Protein AF-A0A2S9FS04-F1 (afdb_monomer_lite)

Foldseek 3Di:
DVVQVVCCVVVVDHSQVCCVVPPCVVLVQVQKGQDQAQDDDPPDDWDWDLPDPVSDIDTDSRPRLNVCRVNDRMDGDPVSVVSRPVCVVVVVD

Radius of gyration: 15.23 Å; chains: 1; bounding box: 34×32×41 Å

Sequence (93 aa):
VLLGLVVEKVSGQTLPNFVHEHITTPLGMDDTSFPTDDSFPKPHAAGYTMQTADGRETTATDWNPSWAWAAGGMISTVRDMHIWAPALATGTL

Secondary structure (DSSP, 8-state):
-HHHHHHHHHHSS-HHHHHIIIIIHHHT-TT-B--SSS--PSS-PPPEE--STT---EE-TT--GGGTGGGT--B--HHHHHHHHHHHHHT--

Structure (mmCIF, N/CA/C/O backbone):
data_AF-A0A2S9FS04-F1
#
_entry.id   AF-A0A2S9FS04-F1
#
loop_
_atom_site.group_PDB
_atom_site.id
_atom_site.type_symbol
_atom_site.label_atom_id
_atom_site.label_alt_id
_atom_site.label_comp_id
_atom_site.label_asym_id
_atom_site.label_entity_id
_atom_site.label_seq_id
_atom_site.pdbx_PDB_ins_code
_atom_site.Cartn_x
_atom_site.Cartn_y
_atom_site.Cartn_z
_atom_site.occupancy
_atom_site.B_iso_or_equiv
_atom_site.auth_seq_id
_atom_site.aut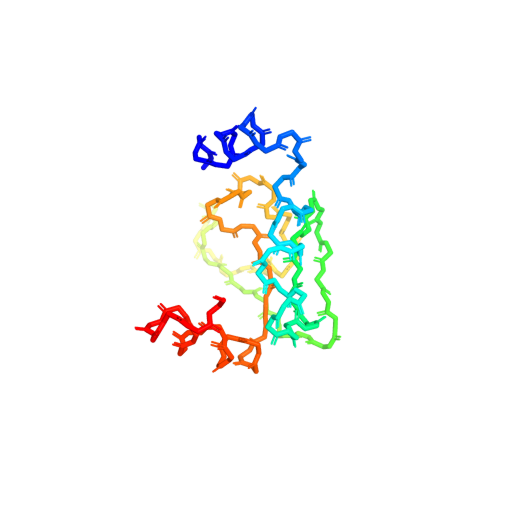h_comp_id
_atom_site.auth_asym_id
_atom_site.auth_atom_id
_atom_site.pdbx_PDB_model_num
ATOM 1 N N . VAL A 1 1 ? 3.949 11.308 -2.182 1.00 91.25 1 VAL A N 1
ATOM 2 C CA . VAL A 1 1 ? 5.105 11.654 -1.317 1.00 91.25 1 VAL A CA 1
ATOM 3 C C . VAL A 1 1 ? 4.736 12.672 -0.240 1.00 91.25 1 VAL A C 1
ATOM 5 O O . VAL A 1 1 ? 4.569 12.251 0.889 1.00 91.25 1 VAL A O 1
ATOM 8 N N . LEU A 1 2 ? 4.529 13.964 -0.533 1.00 97.50 2 LEU A N 1
ATOM 9 C CA . LEU A 1 2 ? 4.386 14.997 0.518 1.00 97.50 2 LEU A CA 1
ATOM 10 C C . LEU A 1 2 ? 3.306 14.722 1.584 1.00 97.50 2 LEU A C 1
ATOM 12 O O . LEU A 1 2 ? 3.553 14.977 2.757 1.00 97.50 2 LEU A O 1
ATOM 16 N N . LEU A 1 3 ? 2.150 14.161 1.215 1.00 97.62 3 LEU A N 1
ATOM 17 C CA . LEU A 1 3 ? 1.104 13.827 2.191 1.00 97.62 3 LEU A CA 1
ATOM 18 C C . LEU A 1 3 ? 1.569 12.792 3.231 1.00 97.62 3 LEU A C 1
ATOM 20 O O . LEU A 1 3 ? 1.239 12.926 4.403 1.00 97.62 3 LEU A O 1
ATOM 24 N N . GLY A 1 4 ? 2.392 11.818 2.830 1.00 97.56 4 GLY A N 1
ATOM 25 C CA . GLY A 1 4 ? 2.994 10.869 3.766 1.00 97.56 4 GLY A CA 1
ATOM 26 C C . GLY A 1 4 ? 3.864 11.574 4.807 1.00 97.56 4 GLY A C 1
ATOM 27 O O . GLY A 1 4 ? 3.734 11.307 5.992 1.00 97.56 4 GLY A O 1
ATOM 28 N N . LEU A 1 5 ? 4.667 12.561 4.389 1.00 98.19 5 LEU A N 1
ATOM 29 C CA . LEU A 1 5 ? 5.499 13.346 5.312 1.00 98.19 5 LEU A CA 1
ATOM 30 C C . LEU A 1 5 ? 4.662 14.181 6.286 1.00 98.19 5 LEU A C 1
ATOM 32 O O . LEU A 1 5 ? 5.072 14.390 7.424 1.00 98.19 5 LEU A O 1
ATOM 36 N N . VAL A 1 6 ? 3.492 14.666 5.861 1.00 98.56 6 VAL A N 1
ATOM 37 C CA . VAL A 1 6 ? 2.559 15.363 6.759 1.00 98.56 6 VAL A CA 1
ATOM 38 C C . VAL A 1 6 ? 2.033 14.407 7.825 1.00 98.56 6 VAL A C 1
ATOM 40 O O . VAL A 1 6 ? 2.032 14.774 8.998 1.00 98.56 6 VAL A O 1
ATOM 43 N N . VAL A 1 7 ? 1.641 13.187 7.442 1.00 98.44 7 VAL A N 1
ATOM 44 C CA . VAL A 1 7 ? 1.217 12.152 8.398 1.00 98.44 7 VAL A CA 1
ATOM 45 C C . VAL A 1 7 ? 2.326 11.885 9.406 1.00 98.44 7 VAL A C 1
ATOM 47 O O . VAL A 1 7 ? 2.072 11.970 10.604 1.00 98.44 7 VAL A O 1
ATOM 50 N N . GLU A 1 8 ? 3.561 11.658 8.955 1.00 98.44 8 GLU A N 1
ATOM 51 C CA . GLU A 1 8 ? 4.684 11.414 9.868 1.00 98.44 8 GLU A CA 1
ATOM 52 C C . GLU A 1 8 ? 4.944 12.608 10.792 1.00 98.44 8 GLU A C 1
ATOM 54 O O . GLU A 1 8 ? 5.120 12.454 12.000 1.00 98.44 8 GLU A O 1
ATOM 59 N N . LYS A 1 9 ? 4.904 13.830 10.250 1.00 98.50 9 LYS A N 1
ATOM 60 C CA . LYS A 1 9 ? 5.154 15.053 11.017 1.00 98.50 9 LYS A CA 1
ATOM 61 C C . LYS A 1 9 ? 4.102 15.307 12.096 1.00 98.50 9 LYS A C 1
ATOM 63 O O . LYS A 1 9 ? 4.456 15.797 13.166 1.00 98.50 9 LYS A O 1
ATOM 68 N N . VAL A 1 10 ? 2.831 15.048 11.793 1.00 98.69 10 VAL A N 1
ATOM 69 C CA . VAL A 1 10 ? 1.702 15.320 12.696 1.00 98.69 10 VAL A CA 1
ATOM 70 C C . VAL A 1 10 ? 1.510 14.190 13.704 1.00 98.69 10 VAL A C 1
ATOM 72 O O . VAL A 1 10 ? 1.230 14.466 14.866 1.00 98.69 10 VAL A O 1
ATOM 75 N N . SER A 1 11 ? 1.676 12.935 13.282 1.00 98.44 11 SER A N 1
ATOM 76 C CA . SER A 1 11 ? 1.498 11.765 14.153 1.00 98.44 11 SER A CA 1
ATOM 77 C C . SER A 1 11 ? 2.731 11.435 14.998 1.00 98.44 11 SER A C 1
ATOM 79 O O . SER A 1 11 ? 2.594 10.816 16.049 1.00 98.44 11 SER A O 1
ATOM 81 N N . GLY A 1 12 ? 3.935 11.812 14.550 1.00 98.56 12 GLY A N 1
ATOM 82 C CA . GLY A 1 12 ? 5.195 11.368 15.152 1.00 98.56 12 GLY A CA 1
ATOM 83 C C . GLY A 1 12 ? 5.553 9.906 14.850 1.00 98.56 12 GLY A C 1
ATOM 84 O O . GLY A 1 12 ? 6.518 9.397 15.417 1.00 98.56 12 GLY A O 1
ATOM 85 N N . GLN A 1 13 ? 4.799 9.236 13.976 1.00 98.38 13 GLN A N 1
ATOM 86 C CA . GLN A 1 13 ? 5.028 7.852 13.564 1.00 98.38 13 GLN A CA 1
ATOM 87 C C . GLN A 1 13 ? 5.637 7.780 12.164 1.00 98.38 13 GLN A C 1
ATOM 89 O O . GLN A 1 13 ? 5.483 8.705 11.373 1.00 98.38 13 GLN A O 1
ATOM 94 N N . THR A 1 14 ? 6.286 6.664 11.822 1.00 97.25 14 THR A N 1
ATOM 95 C CA . THR A 1 14 ? 6.591 6.379 10.413 1.00 97.25 14 THR A CA 1
ATOM 96 C C . THR A 1 14 ? 5.298 6.061 9.667 1.00 97.25 14 THR A C 1
ATOM 98 O O . THR A 1 14 ? 4.355 5.518 10.249 1.00 97.25 14 THR A O 1
ATOM 101 N N . LEU A 1 15 ? 5.240 6.361 8.370 1.00 97.31 15 LEU A N 1
ATOM 102 C CA . LEU A 1 15 ? 4.035 6.102 7.582 1.00 97.31 15 LEU A CA 1
ATOM 103 C C . LEU A 1 15 ? 3.621 4.613 7.588 1.00 97.31 15 LEU A C 1
ATOM 105 O O . LEU A 1 15 ? 2.431 4.359 7.780 1.00 97.31 15 LEU A O 1
ATOM 109 N N . PRO A 1 16 ? 4.539 3.629 7.446 1.00 96.56 16 PRO A N 1
ATOM 110 C CA . PRO A 1 16 ? 4.191 2.216 7.587 1.00 96.56 16 PRO A CA 1
ATOM 111 C C . PRO A 1 16 ? 3.548 1.879 8.935 1.00 96.56 16 PRO A C 1
ATOM 113 O O . PRO A 1 16 ? 2.534 1.188 8.957 1.00 96.56 16 PRO A O 1
ATOM 116 N N . ASN A 1 17 ? 4.081 2.405 10.043 1.00 97.94 17 ASN A N 1
ATOM 117 C CA . ASN A 1 17 ? 3.532 2.138 11.374 1.00 97.94 17 ASN A CA 1
ATOM 118 C C . ASN A 1 17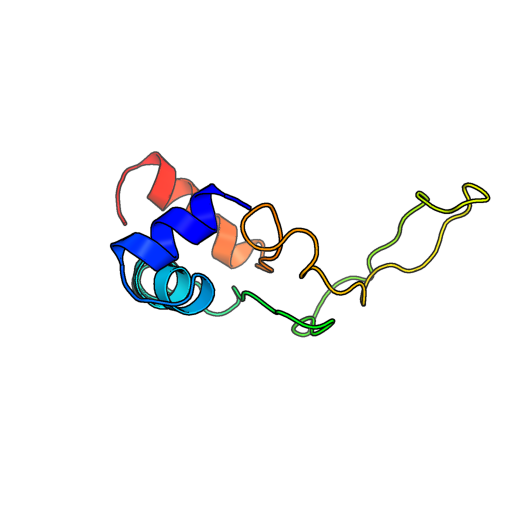 ? 2.150 2.769 11.542 1.00 97.94 17 ASN A C 1
ATOM 120 O O . ASN A 1 17 ? 1.233 2.102 12.006 1.00 97.94 17 ASN A O 1
ATOM 124 N N . PHE A 1 18 ? 1.979 4.011 11.083 1.00 98.25 18 PHE A N 1
ATOM 125 C CA . PHE A 1 18 ? 0.694 4.701 11.142 1.00 98.25 18 PHE A CA 1
ATOM 126 C C . PHE A 1 18 ? -0.388 3.943 10.361 1.00 98.25 18 PHE A C 1
ATOM 128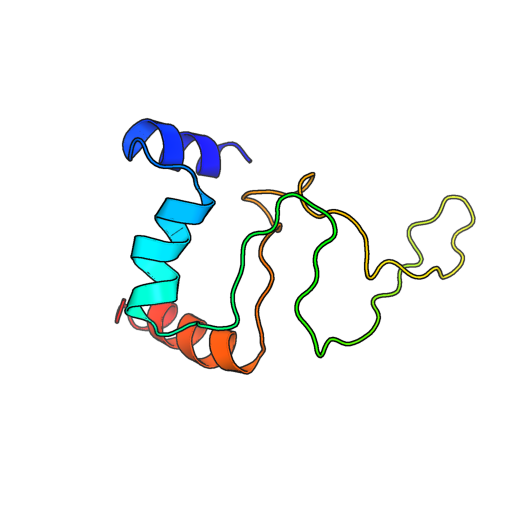 O O . PHE A 1 18 ? -1.487 3.718 10.860 1.00 98.25 18 PHE A O 1
ATOM 135 N N . VAL A 1 19 ? -0.082 3.517 9.132 1.00 97.56 19 VAL A N 1
ATOM 136 C CA . VAL A 1 19 ? -1.007 2.722 8.308 1.00 97.56 19 VAL A CA 1
ATOM 137 C C . VAL A 1 19 ? -1.290 1.368 8.960 1.00 97.56 19 VAL A C 1
ATOM 139 O O . VAL A 1 19 ? -2.436 0.917 8.963 1.00 97.56 19 VAL A O 1
ATOM 142 N N . HIS A 1 20 ? -0.273 0.736 9.544 1.00 97.75 20 HIS A N 1
ATOM 143 C CA . HIS A 1 20 ? -0.435 -0.549 10.206 1.00 97.75 20 HIS A CA 1
ATOM 144 C C . HIS A 1 20 ? -1.349 -0.467 11.436 1.00 97.75 20 HIS A C 1
ATOM 146 O O . HIS A 1 20 ? -2.255 -1.286 11.590 1.00 97.75 20 HIS A O 1
ATOM 152 N N . GLU A 1 21 ? -1.140 0.539 12.285 1.00 98.31 21 GLU A N 1
ATOM 153 C CA . GLU A 1 21 ? -1.889 0.754 13.525 1.00 98.31 21 GLU A CA 1
ATOM 154 C C . GLU A 1 21 ? -3.323 1.226 13.264 1.00 98.31 21 GLU A C 1
ATOM 156 O O . GLU A 1 21 ? -4.256 0.746 13.904 1.00 98.31 21 GLU A O 1
ATOM 161 N N . HIS A 1 22 ? -3.514 2.154 12.324 1.00 97.38 22 HIS A N 1
ATOM 162 C CA . HIS A 1 22 ? -4.796 2.838 12.147 1.00 97.38 22 HIS A CA 1
ATOM 163 C C . HIS A 1 22 ? -5.657 2.292 11.006 1.00 97.38 22 HIS A C 1
ATOM 165 O O . HIS A 1 22 ? -6.812 2.694 10.893 1.00 97.38 22 HIS A O 1
ATOM 171 N N . ILE A 1 23 ? -5.122 1.419 10.144 1.00 97.69 23 ILE A N 1
ATOM 172 C CA . ILE A 1 23 ? -5.855 0.902 8.979 1.00 97.69 23 ILE A CA 1
ATOM 173 C C . ILE A 1 23 ? -5.786 -0.620 8.908 1.00 97.69 23 ILE A C 1
ATOM 175 O O . ILE A 1 23 ? -6.819 -1.275 9.023 1.00 97.69 23 ILE A O 1
ATOM 179 N N . THR A 1 24 ? -4.600 -1.206 8.720 1.00 98.12 24 THR A N 1
ATOM 180 C CA . THR A 1 24 ? -4.530 -2.643 8.403 1.00 98.12 24 THR A CA 1
ATOM 181 C C . THR A 1 24 ? -4.865 -3.517 9.608 1.00 98.12 24 THR A C 1
ATOM 183 O O . THR A 1 24 ? -5.608 -4.479 9.452 1.00 98.12 24 THR A O 1
ATOM 186 N N . THR A 1 25 ? -4.378 -3.178 10.809 1.00 98.25 25 THR A N 1
ATOM 187 C CA . THR A 1 25 ? -4.669 -3.947 12.033 1.00 98.25 25 THR A CA 1
ATOM 188 C C . THR A 1 25 ? -6.152 -3.886 12.422 1.00 98.25 25 THR A C 1
ATOM 190 O O . THR A 1 25 ? -6.741 -4.949 12.613 1.00 98.25 25 THR A O 1
ATOM 193 N N . PRO A 1 26 ? -6.810 -2.707 12.488 1.00 98.19 26 PRO A N 1
ATOM 194 C CA . PRO A 1 26 ? -8.238 -2.629 12.810 1.00 98.19 26 PRO A CA 1
ATOM 195 C C . PRO A 1 26 ? -9.141 -3.380 11.826 1.00 98.19 26 PRO A C 1
ATOM 197 O O . PRO A 1 26 ? -10.164 -3.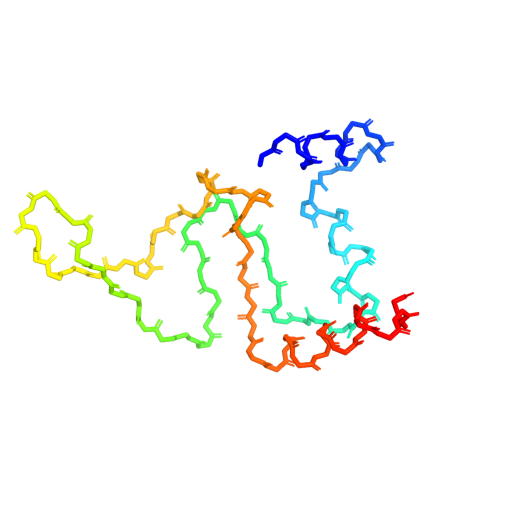929 12.228 1.00 98.19 26 PRO A O 1
ATOM 200 N N . LEU A 1 27 ? -8.758 -3.423 10.546 1.00 97.94 27 LEU A N 1
ATOM 201 C CA . LEU A 1 27 ? -9.515 -4.114 9.504 1.00 97.94 27 LEU A CA 1
ATOM 202 C C . LEU A 1 27 ? -9.150 -5.600 9.355 1.00 97.94 27 LEU A C 1
ATOM 204 O O . LEU A 1 27 ? -9.837 -6.308 8.624 1.00 97.94 27 LEU A O 1
ATOM 208 N N . GLY A 1 28 ? -8.096 -6.090 10.016 1.00 97.94 28 GLY A N 1
ATOM 209 C CA . GLY A 1 28 ? -7.612 -7.465 9.836 1.00 97.94 28 GLY A CA 1
ATOM 210 C C . GLY A 1 28 ? -7.054 -7.734 8.431 1.00 97.94 28 GLY A C 1
ATOM 211 O O . GLY A 1 28 ? -7.270 -8.806 7.870 1.00 97.94 28 GLY A O 1
ATOM 212 N N . MET A 1 29 ? -6.385 -6.745 7.833 1.00 98.31 29 MET A N 1
ATOM 213 C CA . MET A 1 29 ? -5.714 -6.861 6.531 1.00 98.31 29 MET A CA 1
ATOM 214 C C . MET A 1 29 ? -4.305 -7.450 6.704 1.00 98.31 29 MET A C 1
ATOM 216 O O . MET A 1 29 ? -3.299 -6.753 6.550 1.00 98.31 29 MET A O 1
ATOM 220 N N . ASP A 1 30 ? -4.245 -8.724 7.088 1.00 97.00 30 ASP A N 1
ATOM 221 C CA . ASP A 1 30 ? -3.008 -9.402 7.501 1.00 97.00 30 ASP A CA 1
ATOM 222 C C . ASP A 1 30 ? -2.017 -9.654 6.346 1.00 97.00 30 ASP A C 1
ATOM 224 O O . ASP A 1 30 ? -0.826 -9.853 6.590 1.00 97.00 30 ASP A O 1
ATOM 228 N N . ASP A 1 31 ? -2.474 -9.613 5.089 1.00 97.50 31 ASP A N 1
ATOM 229 C CA . ASP A 1 31 ? -1.644 -9.809 3.894 1.00 97.50 31 ASP A CA 1
ATOM 230 C C . ASP A 1 31 ? -1.280 -8.477 3.205 1.00 97.50 31 ASP A C 1
ATOM 232 O O . ASP A 1 31 ? -0.894 -8.448 2.029 1.00 97.50 31 ASP A O 1
ATOM 236 N N . THR A 1 32 ? -1.418 -7.358 3.919 1.00 97.88 32 THR A N 1
ATOM 237 C CA . THR A 1 32 ? -1.108 -6.015 3.423 1.00 97.88 32 THR A CA 1
ATOM 238 C C . THR A 1 32 ? 0.150 -5.472 4.088 1.00 97.88 32 THR A C 1
ATOM 240 O O . THR A 1 32 ? 0.263 -5.431 5.311 1.00 97.88 32 THR A O 1
ATOM 243 N N . SER A 1 33 ? 1.108 -5.020 3.281 1.00 95.75 33 SER A N 1
ATOM 244 C CA . SER A 1 33 ? 2.420 -4.576 3.752 1.00 95.75 33 SER A CA 1
ATOM 245 C C . SER A 1 33 ? 2.899 -3.299 3.062 1.00 95.75 33 SER A C 1
ATOM 247 O O . SER A 1 33 ? 2.365 -2.861 2.040 1.00 95.75 33 SER A O 1
ATOM 249 N N . PHE A 1 34 ? 3.926 -2.682 3.648 1.00 96.25 34 PHE A N 1
ATOM 250 C CA . PHE A 1 34 ? 4.556 -1.465 3.138 1.00 96.25 34 PHE A CA 1
ATOM 251 C C . PHE A 1 34 ? 6.085 -1.649 3.092 1.00 96.25 34 PHE A C 1
ATOM 253 O O . PHE A 1 34 ? 6.793 -1.153 3.973 1.00 96.25 34 PHE A O 1
ATOM 260 N N . PRO A 1 35 ? 6.610 -2.395 2.104 1.00 93.94 35 PRO A N 1
ATOM 261 C CA . PRO A 1 35 ? 8.041 -2.651 1.989 1.00 93.94 35 PRO A CA 1
ATOM 262 C C . PRO A 1 35 ? 8.835 -1.396 1.598 1.00 93.94 35 PRO A C 1
ATOM 264 O O . PRO A 1 35 ? 8.353 -0.501 0.901 1.00 93.94 35 PRO A O 1
ATOM 267 N N . THR A 1 36 ? 10.092 -1.350 2.039 1.00 89.50 36 THR A N 1
ATOM 268 C CA . THR A 1 36 ? 11.091 -0.337 1.637 1.00 89.50 36 THR A CA 1
ATOM 269 C C . THR A 1 36 ? 12.212 -0.925 0.769 1.00 89.50 36 THR A C 1
ATOM 271 O O . THR A 1 36 ? 13.149 -0.220 0.390 1.00 89.50 36 THR A O 1
ATOM 274 N N . ASP A 1 37 ? 12.125 -2.219 0.476 1.00 93.75 37 ASP A N 1
ATOM 275 C CA . ASP A 1 37 ? 13.030 -3.026 -0.340 1.00 93.75 37 ASP A CA 1
ATOM 276 C C . ASP A 1 37 ? 12.242 -3.747 -1.453 1.00 93.75 37 ASP A C 1
ATOM 278 O O . ASP A 1 37 ? 11.089 -3.420 -1.715 1.00 93.75 37 ASP A O 1
ATOM 282 N N . ASP A 1 38 ? 12.864 -4.691 -2.153 1.00 93.88 38 ASP A N 1
ATOM 283 C CA . ASP A 1 38 ? 12.233 -5.515 -3.190 1.00 93.88 38 ASP A CA 1
ATOM 284 C C . ASP A 1 38 ? 11.438 -6.710 -2.631 1.00 93.88 38 ASP A C 1
ATOM 286 O O . ASP A 1 38 ? 11.062 -7.614 -3.380 1.00 93.88 38 ASP A O 1
ATOM 290 N N . SER A 1 39 ? 11.157 -6.745 -1.322 1.00 93.44 39 SER A N 1
ATOM 291 C CA . SER A 1 39 ? 10.419 -7.859 -0.736 1.00 93.44 39 SER A CA 1
ATOM 292 C C . SER A 1 39 ? 8.977 -7.925 -1.249 1.00 93.44 39 SER A C 1
ATOM 294 O O . SER A 1 39 ? 8.195 -6.978 -1.159 1.00 93.44 39 SER A O 1
ATOM 296 N N . PHE A 1 40 ? 8.604 -9.106 -1.748 1.00 94.62 40 PHE A N 1
ATOM 297 C CA . PHE A 1 40 ? 7.251 -9.412 -2.203 1.00 94.62 40 PHE A CA 1
ATOM 298 C C . PHE A 1 40 ? 6.746 -10.687 -1.499 1.00 94.62 40 PHE A C 1
ATOM 300 O O . PHE A 1 40 ? 7.270 -11.782 -1.749 1.00 94.62 40 PHE A O 1
ATOM 307 N N . PRO A 1 41 ? 5.729 -10.587 -0.615 1.00 93.56 41 PRO A N 1
ATOM 308 C CA . PRO A 1 41 ? 5.126 -11.739 0.055 1.00 93.56 41 PRO A CA 1
ATOM 309 C C . PRO A 1 41 ? 4.688 -12.841 -0.916 1.00 93.56 41 PRO A C 1
ATOM 311 O O . PRO A 1 41 ? 4.142 -12.564 -1.982 1.00 93.56 41 PRO A O 1
ATOM 314 N N . LYS A 1 42 ? 4.925 -14.107 -0.555 1.00 92.75 42 LYS A N 1
ATOM 315 C CA . LYS A 1 42 ? 4.517 -15.276 -1.350 1.00 92.75 42 LYS A CA 1
ATOM 316 C C . LYS A 1 42 ? 3.203 -15.868 -0.822 1.00 92.75 42 LYS A C 1
ATOM 318 O O . LYS A 1 42 ? 3.018 -15.892 0.391 1.00 92.75 42 LYS A O 1
ATOM 323 N N . PRO A 1 43 ? 2.367 -16.462 -1.694 1.00 94.88 43 PRO A N 1
ATOM 324 C CA . PRO A 1 43 ? 2.525 -16.545 -3.149 1.00 94.88 43 PRO A CA 1
ATOM 325 C C . PRO A 1 43 ? 2.115 -15.242 -3.858 1.00 94.88 43 PRO A C 1
ATOM 327 O O . PRO A 1 43 ? 1.165 -14.584 -3.451 1.00 94.88 43 PRO A O 1
ATOM 330 N N . HIS A 1 44 ? 2.786 -14.915 -4.963 1.00 94.56 44 HIS A N 1
ATOM 331 C CA . HIS A 1 44 ? 2.420 -13.809 -5.852 1.00 94.56 44 HIS A CA 1
ATOM 332 C C . HIS A 1 44 ? 2.615 -14.204 -7.320 1.00 94.56 44 HIS A C 1
ATOM 334 O O . HIS A 1 44 ? 3.365 -15.131 -7.635 1.00 94.56 44 HIS A O 1
ATOM 340 N N . ALA A 1 45 ? 1.922 -13.505 -8.218 1.00 95.38 45 ALA A N 1
ATOM 341 C CA . ALA A 1 45 ? 2.153 -13.612 -9.655 1.00 95.38 45 ALA A CA 1
ATOM 342 C C . ALA A 1 45 ? 3.419 -12.843 -10.059 1.00 95.38 45 ALA A C 1
ATOM 344 O O . ALA A 1 45 ? 3.805 -11.884 -9.394 1.00 95.38 45 ALA A O 1
ATOM 345 N N . ALA A 1 46 ? 4.039 -13.232 -11.174 1.00 96.50 46 ALA A N 1
ATOM 346 C CA . ALA A 1 46 ? 5.118 -12.446 -11.759 1.00 96.50 46 ALA A CA 1
ATOM 347 C C . ALA A 1 46 ? 4.574 -11.144 -12.376 1.00 96.50 46 ALA A C 1
ATOM 349 O O . ALA A 1 46 ? 3.530 -11.148 -13.032 1.00 96.50 46 ALA A O 1
ATOM 350 N N . GLY A 1 47 ? 5.293 -10.042 -12.164 1.00 96.25 47 GLY A N 1
ATOM 351 C CA . GLY A 1 47 ? 5.036 -8.749 -12.787 1.00 96.25 47 GLY A CA 1
ATOM 352 C C . GLY A 1 47 ? 5.896 -8.559 -14.034 1.00 96.25 47 GLY A C 1
ATOM 353 O O . GLY A 1 47 ? 7.076 -8.913 -14.041 1.00 96.25 47 GLY A O 1
ATOM 354 N N . TYR A 1 48 ? 5.321 -7.958 -15.074 1.00 97.38 48 TYR A N 1
ATOM 355 C CA . TYR A 1 48 ? 5.990 -7.687 -16.347 1.00 97.38 48 TYR A CA 1
ATOM 356 C C . TYR A 1 48 ? 5.750 -6.241 -16.775 1.00 97.38 48 TYR A C 1
ATOM 358 O O . TYR A 1 48 ? 4.699 -5.666 -16.488 1.00 97.38 48 TYR A O 1
ATOM 366 N N . THR A 1 49 ? 6.718 -5.644 -17.466 1.00 96.56 49 THR A N 1
ATOM 367 C CA . THR A 1 49 ? 6.610 -4.277 -17.992 1.00 96.56 49 THR A CA 1
ATOM 368 C C . THR A 1 49 ? 7.280 -4.150 -19.351 1.00 96.56 49 THR A C 1
ATOM 370 O O . THR A 1 49 ? 8.269 -4.824 -19.621 1.00 96.56 49 THR A O 1
ATOM 373 N N . MET A 1 50 ? 6.765 -3.243 -20.184 1.00 97.62 50 MET A N 1
ATOM 374 C CA . MET A 1 50 ? 7.392 -2.807 -21.441 1.00 97.62 50 MET A CA 1
ATOM 375 C C . MET A 1 50 ? 7.988 -1.394 -21.324 1.00 97.62 50 MET A C 1
ATOM 377 O O . MET A 1 50 ? 8.406 -0.807 -22.320 1.00 97.62 50 MET A O 1
ATOM 381 N N . GLN A 1 51 ? 8.018 -0.819 -20.112 1.00 94.19 51 GLN A N 1
ATOM 382 C CA . GLN A 1 51 ? 8.645 0.478 -19.825 1.00 94.19 51 GLN A CA 1
ATOM 383 C C . GLN A 1 51 ? 10.175 0.343 -19.749 1.00 94.19 51 GLN A C 1
ATOM 385 O O . GLN A 1 51 ? 10.802 0.657 -18.739 1.00 94.19 51 GLN A O 1
ATOM 390 N N . THR A 1 52 ? 10.777 -0.157 -20.823 1.00 94.00 52 THR A N 1
ATOM 391 C CA . THR A 1 52 ? 12.222 -0.317 -20.987 1.00 94.00 52 THR A CA 1
ATOM 392 C C . THR A 1 52 ? 12.728 0.621 -22.080 1.00 94.00 52 THR A C 1
ATOM 394 O O . THR A 1 52 ? 11.960 1.116 -22.907 1.00 94.00 52 THR A O 1
ATOM 397 N N . ALA A 1 53 ? 14.040 0.862 -22.118 1.00 95.38 53 ALA A N 1
ATOM 398 C CA . ALA A 1 53 ? 14.651 1.728 -23.129 1.00 95.38 53 ALA A CA 1
ATOM 399 C C . ALA A 1 53 ? 14.429 1.234 -24.574 1.00 95.38 53 ALA A C 1
ATOM 401 O O . ALA A 1 53 ? 14.437 2.037 -25.503 1.00 95.38 53 ALA A O 1
ATOM 402 N N . ASP A 1 54 ? 14.236 -0.073 -24.764 1.00 96.19 54 ASP A N 1
ATOM 403 C CA . ASP A 1 54 ? 14.011 -0.707 -26.063 1.00 96.19 54 ASP A CA 1
ATOM 404 C C . ASP A 1 54 ? 12.549 -1.129 -26.305 1.00 96.19 54 ASP A C 1
ATOM 406 O O . ASP A 1 54 ? 12.251 -1.722 -27.343 1.00 96.19 54 ASP A O 1
ATOM 410 N N . GLY A 1 55 ? 11.642 -0.828 -25.368 1.00 96.44 55 GLY A N 1
ATOM 411 C CA . GLY A 1 55 ? 10.213 -1.142 -25.440 1.00 96.44 55 GLY A CA 1
ATOM 412 C C . GLY A 1 55 ? 9.869 -2.633 -25.361 1.00 96.44 55 GLY A C 1
ATOM 413 O O . GLY A 1 55 ? 8.729 -3.007 -25.640 1.00 96.44 55 GLY A O 1
ATOM 414 N N . ARG A 1 56 ? 10.831 -3.501 -25.034 1.00 97.62 56 ARG A N 1
ATOM 415 C CA . ARG A 1 56 ? 10.601 -4.941 -24.879 1.00 97.62 56 ARG A CA 1
ATOM 416 C C . ARG A 1 56 ? 10.096 -5.279 -23.484 1.00 97.62 56 ARG A C 1
ATOM 418 O O . ARG A 1 56 ? 10.398 -4.599 -22.510 1.00 97.62 56 ARG A O 1
ATOM 425 N N . GLU A 1 57 ? 9.339 -6.367 -23.397 1.00 97.69 57 GLU A N 1
ATOM 426 C CA . GLU A 1 57 ? 8.898 -6.897 -22.111 1.00 97.69 57 GLU A CA 1
ATOM 427 C C . GLU A 1 57 ? 10.093 -7.382 -21.276 1.00 97.69 57 GLU A C 1
ATOM 429 O O . GLU A 1 57 ? 10.998 -8.045 -21.785 1.00 97.69 57 GLU A O 1
ATOM 434 N N . THR A 1 58 ? 10.070 -7.073 -19.982 1.00 96.88 58 THR A N 1
ATOM 435 C CA . THR A 1 58 ? 10.977 -7.630 -18.979 1.00 96.88 58 THR A CA 1
ATOM 436 C C . THR A 1 58 ? 10.231 -7.922 -17.678 1.00 96.88 58 THR A C 1
ATOM 438 O O . THR A 1 58 ? 9.175 -7.339 -17.410 1.00 96.88 58 THR A O 1
ATOM 441 N N . THR A 1 59 ? 10.790 -8.805 -16.850 1.00 96.56 59 THR A N 1
ATOM 442 C CA . THR A 1 59 ? 10.285 -9.064 -15.498 1.00 96.56 59 THR A CA 1
ATOM 443 C C . THR A 1 59 ? 10.521 -7.845 -14.609 1.00 96.56 59 THR A C 1
ATOM 445 O O . THR A 1 59 ? 11.626 -7.304 -14.549 1.00 96.56 59 THR A O 1
ATOM 448 N N . ALA A 1 60 ? 9.478 -7.443 -13.891 1.00 95.62 60 ALA A N 1
ATOM 449 C CA . ALA A 1 60 ? 9.479 -6.323 -12.955 1.00 95.62 60 ALA A CA 1
ATOM 450 C C . ALA A 1 60 ? 8.964 -6.703 -11.557 1.00 95.62 60 ALA A C 1
ATOM 452 O O . ALA A 1 60 ? 8.693 -5.820 -10.750 1.00 95.62 60 ALA A O 1
ATOM 453 N N . THR A 1 61 ? 8.814 -8.002 -11.268 1.00 95.94 61 THR A N 1
ATOM 454 C CA . THR A 1 61 ? 8.313 -8.506 -9.976 1.00 95.94 61 THR A CA 1
ATOM 455 C C . THR A 1 61 ? 9.092 -7.941 -8.790 1.00 95.94 61 THR A C 1
ATOM 457 O O . THR A 1 61 ? 8.484 -7.452 -7.847 1.00 95.94 61 THR A O 1
ATOM 460 N N . ASP A 1 62 ? 10.424 -7.956 -8.874 1.00 93.44 62 ASP A N 1
ATOM 461 C CA . ASP A 1 62 ? 11.320 -7.607 -7.765 1.00 93.44 62 ASP A CA 1
ATOM 462 C C . ASP A 1 62 ? 11.806 -6.146 -7.861 1.00 93.44 62 ASP A C 1
ATOM 464 O O . ASP A 1 62 ? 12.932 -5.800 -7.508 1.00 93.44 62 ASP A O 1
ATOM 468 N N . TRP A 1 63 ? 10.986 -5.255 -8.427 1.00 93.75 63 TRP A N 1
ATOM 469 C CA . TRP A 1 63 ? 11.284 -3.824 -8.417 1.00 93.75 63 TRP A CA 1
ATOM 470 C C . TRP A 1 63 ? 11.005 -3.244 -7.030 1.00 93.75 63 TRP A C 1
ATOM 472 O O . TRP A 1 63 ? 9.875 -3.275 -6.554 1.00 93.75 63 TRP A O 1
ATOM 482 N N . ASN A 1 64 ? 12.019 -2.639 -6.409 1.00 94.06 64 ASN A N 1
ATOM 483 C CA . ASN A 1 64 ? 11.856 -1.944 -5.133 1.00 94.06 64 ASN A CA 1
ATOM 484 C C . ASN A 1 64 ? 10.854 -0.772 -5.284 1.00 94.06 64 ASN A C 1
ATOM 486 O O . ASN A 1 64 ? 11.135 0.157 -6.047 1.00 94.06 64 ASN A O 1
ATOM 490 N N . PRO A 1 65 ? 9.722 -0.750 -4.553 1.00 93.56 65 PRO A N 1
ATOM 491 C CA . PRO A 1 65 ? 8.670 0.246 -4.725 1.00 93.56 65 PRO A CA 1
ATOM 492 C C . PRO A 1 65 ? 8.892 1.527 -3.894 1.00 93.56 65 PRO A C 1
ATOM 494 O O . PRO A 1 65 ? 8.052 2.434 -3.897 1.00 93.56 65 PRO A O 1
ATOM 497 N N . SER A 1 66 ? 10.029 1.653 -3.196 1.00 92.44 66 SER A N 1
ATOM 498 C CA . SER A 1 66 ? 10.363 2.811 -2.347 1.00 92.44 66 SER A CA 1
ATOM 499 C C . SER A 1 66 ? 10.387 4.146 -3.094 1.00 92.44 66 SER A C 1
ATOM 501 O O . SER A 1 66 ? 10.177 5.189 -2.478 1.00 92.44 66 SER A O 1
ATOM 503 N N . TRP A 1 67 ? 10.572 4.144 -4.418 1.00 92.56 67 TRP A N 1
ATOM 504 C CA . TRP A 1 67 ? 10.483 5.363 -5.230 1.00 92.56 67 TRP A CA 1
ATOM 505 C C . TRP A 1 67 ? 9.060 5.947 -5.270 1.00 92.56 67 TRP A C 1
ATOM 507 O O . TRP A 1 67 ? 8.906 7.163 -5.390 1.00 92.56 67 TRP A O 1
ATOM 517 N N . ALA A 1 68 ? 8.021 5.114 -5.137 1.00 95.19 68 ALA A N 1
ATOM 518 C CA . ALA A 1 68 ? 6.634 5.565 -5.032 1.00 95.19 68 ALA A CA 1
ATOM 519 C C . ALA A 1 68 ? 6.256 5.905 -3.578 1.00 95.19 68 ALA A C 1
ATOM 521 O O . ALA A 1 68 ? 5.552 6.894 -3.328 1.00 95.19 68 ALA A O 1
ATOM 522 N N . TRP A 1 69 ? 6.740 5.106 -2.616 1.00 95.25 69 TRP A N 1
ATOM 523 C CA . TRP A 1 69 ? 6.493 5.261 -1.176 1.00 95.25 69 TRP A CA 1
ATOM 524 C C . TRP A 1 69 ? 5.002 5.519 -0.878 1.00 95.25 69 TRP A C 1
ATOM 526 O O . TRP A 1 69 ? 4.144 4.762 -1.318 1.00 95.25 69 TRP A O 1
ATOM 536 N N . ALA A 1 70 ? 4.644 6.612 -0.197 1.00 96.56 70 ALA A N 1
ATOM 537 C CA . ALA A 1 70 ? 3.264 6.972 0.144 1.00 96.56 70 ALA A CA 1
ATOM 538 C C . ALA A 1 70 ? 2.296 7.061 -1.053 1.00 96.56 70 ALA A C 1
ATOM 540 O O . ALA A 1 70 ? 1.089 7.107 -0.851 1.00 96.56 70 ALA A O 1
ATOM 541 N N . ALA A 1 71 ? 2.803 7.178 -2.285 1.00 96.88 71 ALA A N 1
ATOM 542 C CA . ALA A 1 71 ? 1.969 7.290 -3.480 1.00 96.88 71 ALA A CA 1
ATOM 543 C C . ALA A 1 71 ? 1.599 5.937 -4.111 1.00 96.88 71 ALA A C 1
ATOM 545 O O . ALA A 1 71 ? 0.719 5.912 -4.966 1.00 96.88 71 ALA A O 1
ATOM 546 N N . GLY A 1 72 ? 2.259 4.838 -3.732 1.00 95.31 72 GLY A N 1
ATOM 547 C CA . GLY A 1 72 ? 2.020 3.538 -4.371 1.00 95.31 72 GLY A CA 1
ATOM 548 C C . GLY A 1 72 ? 2.950 2.405 -3.941 1.00 95.31 72 GLY A C 1
ATOM 549 O O . GLY A 1 72 ? 3.137 1.468 -4.702 1.00 95.31 72 GLY A O 1
ATOM 550 N N . GLY A 1 73 ? 3.571 2.503 -2.765 1.00 95.88 73 GLY A N 1
ATOM 551 C CA . GLY A 1 73 ? 4.556 1.538 -2.273 1.00 95.88 73 GLY A CA 1
ATOM 552 C C . GLY A 1 73 ? 3.981 0.374 -1.466 1.00 95.88 73 GLY A C 1
ATOM 553 O O . GLY A 1 73 ? 4.747 -0.450 -0.983 1.00 95.88 73 GLY A O 1
ATOM 554 N N . MET A 1 74 ? 2.661 0.317 -1.278 1.00 97.25 74 MET 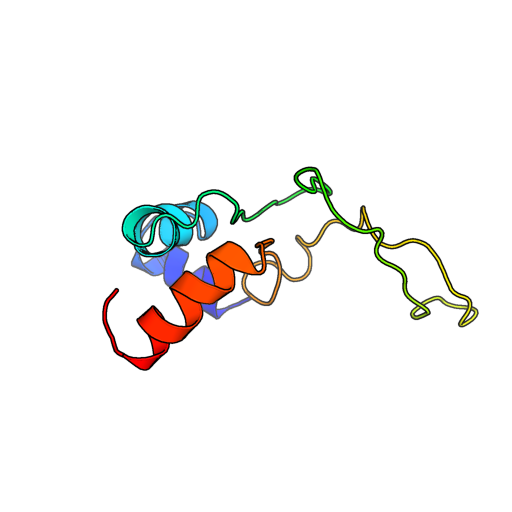A N 1
ATOM 555 C CA . MET A 1 74 ? 2.011 -0.758 -0.529 1.00 97.25 74 MET A CA 1
ATOM 556 C C . MET A 1 74 ? 1.738 -1.977 -1.410 1.00 97.25 74 MET A C 1
ATOM 558 O O . MET A 1 74 ? 1.400 -1.842 -2.586 1.00 97.25 74 MET A O 1
ATOM 562 N N . ILE A 1 75 ? 1.811 -3.157 -0.800 1.00 97.31 75 ILE A N 1
ATOM 563 C CA . ILE A 1 75 ? 1.408 -4.438 -1.382 1.00 97.31 75 ILE A CA 1
ATOM 564 C C . ILE A 1 75 ? 0.185 -4.937 -0.612 1.00 97.31 75 ILE A C 1
ATOM 566 O O . ILE A 1 75 ? 0.105 -4.773 0.602 1.00 97.31 75 ILE A O 1
ATOM 570 N N . SER A 1 76 ? -0.780 -5.533 -1.309 1.00 97.75 76 SER A N 1
ATOM 571 C CA . SER A 1 76 ? -1.976 -6.121 -0.701 1.00 97.75 76 SER A CA 1
ATOM 572 C C . SER A 1 76 ? -2.472 -7.308 -1.528 1.00 97.75 76 SER A C 1
ATOM 574 O O . SER A 1 76 ? -1.959 -7.587 -2.617 1.00 97.75 76 SER A O 1
ATOM 576 N N . THR A 1 77 ? -3.495 -7.997 -1.032 1.00 98.06 77 THR A N 1
ATOM 577 C CA . THR A 1 77 ? -4.197 -9.064 -1.747 1.00 98.06 77 THR A CA 1
ATOM 578 C C . THR A 1 77 ? -5.598 -8.618 -2.150 1.00 98.06 77 THR A C 1
ATOM 580 O O . THR A 1 77 ? -6.184 -7.711 -1.564 1.00 98.06 77 THR A O 1
ATOM 583 N N . VAL A 1 78 ? -6.194 -9.299 -3.134 1.00 97.69 78 VAL A N 1
ATOM 584 C CA . VAL A 1 78 ? -7.607 -9.067 -3.494 1.00 97.69 78 VAL A CA 1
ATOM 585 C C . VAL A 1 78 ? -8.530 -9.300 -2.293 1.00 97.69 78 VAL A C 1
ATOM 587 O O . VAL A 1 78 ? -9.530 -8.601 -2.151 1.00 97.69 78 VAL A O 1
ATOM 590 N N . ARG A 1 79 ? -8.185 -10.253 -1.416 1.00 98.06 79 ARG A N 1
ATOM 591 C CA . ARG A 1 79 ? -8.934 -10.551 -0.191 1.00 98.06 79 ARG A CA 1
ATOM 592 C C . ARG A 1 79 ? -8.944 -9.355 0.762 1.00 98.06 79 ARG A C 1
ATOM 594 O O . ARG A 1 79 ? -10.024 -8.928 1.156 1.00 98.06 79 ARG A O 1
ATOM 601 N N . ASP A 1 80 ? -7.783 -8.784 1.059 1.00 98.44 80 ASP A N 1
ATOM 602 C CA . ASP A 1 80 ? -7.671 -7.624 1.952 1.00 98.44 80 ASP A CA 1
ATOM 603 C C . ASP A 1 80 ? -8.306 -6.372 1.343 1.00 98.44 80 ASP A C 1
ATOM 605 O O . ASP A 1 80 ? -9.025 -5.631 2.014 1.00 98.44 80 ASP A O 1
ATOM 609 N N . MET A 1 81 ? -8.131 -6.161 0.037 1.00 98.19 81 MET A N 1
ATOM 610 C CA . MET A 1 81 ? -8.778 -5.052 -0.668 1.00 98.19 81 MET A CA 1
ATOM 611 C C . MET A 1 81 ? -10.310 -5.165 -0.665 1.00 98.19 81 MET A C 1
ATOM 613 O O . MET A 1 81 ? -10.997 -4.141 -0.695 1.00 98.19 81 MET A O 1
ATOM 617 N N . HIS A 1 82 ? -10.859 -6.384 -0.585 1.00 98.12 82 HIS A N 1
ATOM 618 C CA . HIS A 1 82 ? -12.297 -6.611 -0.429 1.00 98.12 82 HIS A CA 1
ATOM 619 C C . HIS A 1 82 ? -12.818 -6.248 0.972 1.00 98.12 82 HIS A C 1
ATOM 621 O O . HIS A 1 82 ? -14.010 -5.994 1.119 1.00 98.12 82 HIS A O 1
ATOM 627 N N . ILE A 1 83 ? -11.940 -6.172 1.977 1.00 98.19 83 ILE A N 1
ATOM 628 C CA . ILE A 1 83 ? -12.254 -5.651 3.315 1.00 98.19 83 ILE A CA 1
ATOM 629 C C . ILE A 1 83 ? -12.154 -4.122 3.315 1.00 98.19 83 ILE A C 1
ATOM 631 O O . ILE A 1 83 ? -13.071 -3.425 3.753 1.00 98.19 83 ILE A O 1
ATOM 635 N N . TRP A 1 84 ? -11.052 -3.592 2.782 1.00 98.12 84 TRP A N 1
ATOM 636 C CA . TRP A 1 84 ? -10.748 -2.164 2.819 1.00 98.12 84 TRP A CA 1
ATOM 637 C C . TRP A 1 84 ? -11.732 -1.303 2.025 1.00 98.12 84 TRP A C 1
ATOM 639 O O . TRP A 1 84 ? -12.194 -0.278 2.525 1.00 98.12 84 TRP A O 1
ATOM 649 N N . ALA A 1 85 ? -12.066 -1.698 0.791 1.00 98.00 85 ALA A N 1
ATOM 650 C CA . ALA A 1 85 ? -12.856 -0.845 -0.096 1.00 98.00 85 ALA A CA 1
ATOM 651 C C . ALA A 1 85 ? -14.271 -0.547 0.450 1.00 98.00 85 ALA A C 1
ATOM 653 O O . ALA A 1 85 ? -14.660 0.624 0.446 1.00 98.00 85 ALA A O 1
ATOM 654 N N . PRO A 1 86 ? -15.035 -1.531 0.971 1.00 97.88 86 PRO A N 1
ATOM 655 C CA . PRO A 1 86 ? -16.288 -1.250 1.664 1.00 97.88 86 PRO A CA 1
ATOM 656 C C . PRO A 1 86 ? -16.085 -0.40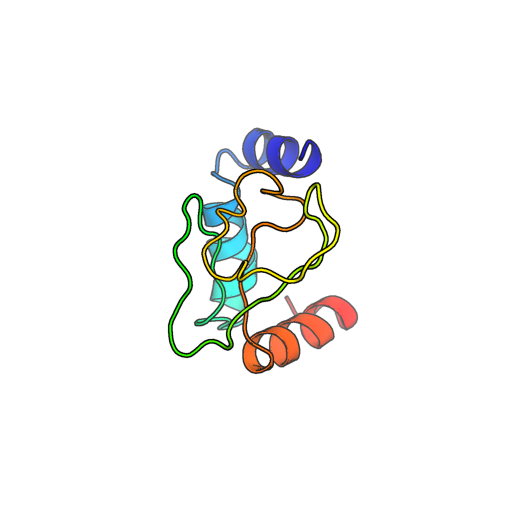3 2.918 1.00 97.88 86 PRO A C 1
ATOM 658 O O . PRO A 1 86 ? -16.797 0.583 3.073 1.00 97.88 86 PRO A O 1
ATOM 661 N N . ALA A 1 87 ? -15.097 -0.724 3.765 1.00 97.81 87 ALA A N 1
ATOM 662 C CA . ALA A 1 87 ? -14.867 0.006 5.011 1.00 97.81 87 ALA A CA 1
ATOM 663 C C . ALA A 1 87 ? -14.604 1.500 4.776 1.00 97.81 87 ALA A C 1
ATOM 665 O O . ALA A 1 87 ? -15.180 2.349 5.461 1.00 97.81 87 ALA A O 1
ATOM 666 N N . LEU A 1 88 ? -13.807 1.820 3.751 1.00 97.12 88 LEU A N 1
ATOM 667 C CA . LEU A 1 88 ? -13.588 3.190 3.297 1.00 97.12 88 LEU A CA 1
ATOM 668 C C . LEU A 1 88 ? -14.883 3.837 2.787 1.00 97.12 88 LEU A C 1
ATOM 670 O O . LEU A 1 88 ? -15.173 4.983 3.123 1.00 97.12 88 LEU A O 1
ATOM 674 N N . ALA A 1 89 ? -15.653 3.123 1.963 1.00 97.69 89 ALA A N 1
ATOM 675 C CA . ALA A 1 89 ? -16.859 3.657 1.334 1.00 97.69 89 ALA A CA 1
ATOM 676 C C . ALA A 1 89 ? -18.010 3.891 2.327 1.00 97.69 89 ALA A C 1
ATOM 678 O O . ALA A 1 89 ? -18.818 4.797 2.122 1.00 97.69 89 ALA A O 1
ATOM 679 N N . THR A 1 90 ? -18.102 3.082 3.386 1.00 97.38 90 THR A N 1
ATOM 680 C CA . THR A 1 90 ? -19.194 3.133 4.369 1.00 97.38 90 THR A CA 1
ATOM 681 C C . THR A 1 90 ? -18.801 3.777 5.694 1.00 97.38 90 THR A C 1
ATOM 683 O O . THR A 1 90 ? -19.670 3.968 6.540 1.00 97.38 90 THR A O 1
ATOM 686 N N . GLY A 1 91 ? -17.524 4.124 5.881 1.00 95.38 91 GLY A N 1
ATOM 687 C CA . GLY A 1 91 ? -17.032 4.771 7.098 1.00 95.38 91 GLY A CA 1
ATOM 688 C C . GLY A 1 91 ? -17.065 3.855 8.321 1.00 95.38 91 GLY A C 1
ATOM 689 O O . GLY A 1 91 ? -17.473 4.287 9.393 1.00 95.38 91 GLY A O 1
ATOM 690 N N . THR A 1 92 ? -16.689 2.585 8.151 1.00 91.81 92 THR A N 1
ATOM 691 C CA . THR A 1 92 ? -16.677 1.576 9.232 1.00 91.81 92 THR A CA 1
ATOM 692 C C . THR A 1 92 ? -15.266 1.223 9.697 1.00 91.81 92 THR A C 1
ATOM 694 O O . THR A 1 92 ? -15.063 0.143 10.249 1.00 91.81 92 THR A O 1
ATOM 697 N N . LEU A 1 93 ? -14.304 2.102 9.406 1.00 81.50 93 LEU A N 1
ATOM 698 C CA . LEU A 1 93 ? -12.968 2.066 9.990 1.00 81.50 93 LEU A CA 1
ATOM 699 C C . LEU A 1 93 ? -13.001 2.636 11.413 1.00 81.50 93 LEU A C 1
ATOM 701 O O . LEU A 1 93 ? -13.675 3.677 11.601 1.00 81.50 93 LEU A O 1
#

pLDDT: mean 96.31, std 2.49, range [81.5, 98.69]